Protein AF-A0A531J4Y0-F1 (afdb_monomer)

Solvent-accessible surface area (backbone atoms only — not comparable to full-atom values): 2795 Å² total; per-residue (Å²): 137,85,88,77,81,80,80,87,80,67,68,55,97,84,75,59,62,60,80,76,93,71,83,63,54,68,59,52,48,46,72,75,48,44,80,82,73,110

Radius of gyration: 14.72 Å; Cα contacts (8 Å, |Δi|>4): 12; chains: 1; bounding box: 36×23×34 Å

pLDDT: mean 79.32, std 13.25, range [55.28, 94.88]

Secondary structure (DSSP, 8-state):
-PPPPPPP-PPPTTS-------SSHHHHHHHHHTTTT-

Structure (mmCIF, N/CA/C/O backbone):
data_AF-A0A531J4Y0-F1
#
_entry.id   AF-A0A531J4Y0-F1
#
loop_
_atom_site.group_PDB
_atom_site.id
_atom_site.type_symbol
_atom_site.label_atom_id
_atom_site.label_alt_id
_atom_site.label_comp_id
_atom_site.label_asym_id
_atom_site.label_entity_id
_atom_site.label_seq_id
_atom_site.pdbx_PDB_ins_code
_atom_site.Cartn_x
_atom_site.Cartn_y
_atom_site.Cartn_z
_atom_site.occupancy
_atom_site.B_iso_or_equiv
_atom_site.auth_seq_id
_atom_site.auth_comp_id
_atom_site.auth_asym_id
_atom_site.auth_atom_id
_atom_site.pdbx_PDB_model_num
ATOM 1 N N . PHE A 1 1 ? -20.020 -13.183 -0.852 1.00 74.75 1 PHE A N 1
ATOM 2 C CA . PHE A 1 1 ? -18.874 -12.398 -0.351 1.00 74.75 1 PHE A CA 1
ATOM 3 C C . PHE A 1 1 ? -19.209 -11.853 1.023 1.00 74.75 1 PHE A C 1
ATOM 5 O O . PHE A 1 1 ? -20.258 -11.240 1.172 1.00 74.75 1 PHE A O 1
ATOM 12 N N . VAL A 1 2 ? -18.363 -12.103 2.020 1.00 84.94 2 VAL A N 1
ATOM 13 C CA . VAL A 1 2 ? -18.535 -11.541 3.367 1.00 84.94 2 VAL A CA 1
ATOM 14 C C . VAL A 1 2 ? -17.716 -10.258 3.452 1.00 84.94 2 VAL A C 1
ATOM 16 O O . VAL A 1 2 ? -16.596 -10.201 2.949 1.00 84.94 2 VAL A O 1
ATOM 19 N N . ARG A 1 3 ? -18.290 -9.207 4.041 1.00 89.12 3 ARG A N 1
ATOM 20 C CA . ARG A 1 3 ? -17.582 -7.945 4.268 1.00 89.12 3 ARG A CA 1
ATOM 21 C C . ARG A 1 3 ? -16.791 -8.053 5.562 1.00 89.12 3 ARG A C 1
ATOM 23 O O . AR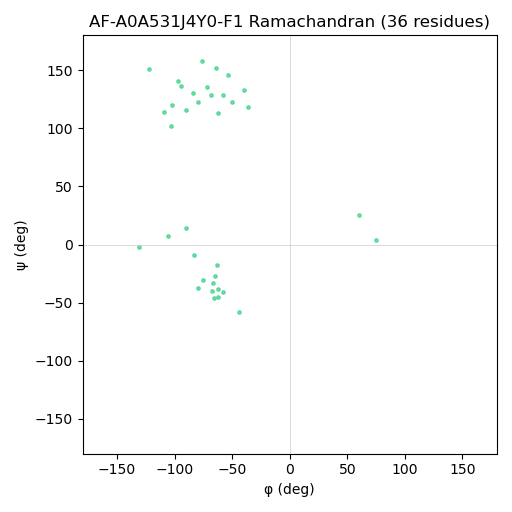G A 1 3 ? -17.347 -8.414 6.595 1.00 89.12 3 ARG A O 1
ATOM 30 N N . PHE A 1 4 ? -15.518 -7.690 5.502 1.00 87.31 4 PHE A N 1
ATOM 31 C CA . PHE A 1 4 ? -14.659 -7.612 6.674 1.00 87.31 4 PHE A CA 1
ATOM 32 C C . PHE A 1 4 ? -14.599 -6.171 7.168 1.00 87.31 4 PHE A C 1
ATOM 34 O O . PHE A 1 4 ? -14.557 -5.227 6.375 1.00 87.31 4 PHE A O 1
ATOM 41 N N . ARG A 1 5 ? -14.609 -5.997 8.489 1.00 88.19 5 ARG A N 1
ATOM 42 C CA . ARG A 1 5 ? -14.313 -4.700 9.095 1.00 88.19 5 ARG A CA 1
ATOM 43 C C . ARG A 1 5 ? -12.808 -4.427 8.925 1.00 88.19 5 ARG A C 1
ATOM 45 O O . ARG A 1 5 ? -12.029 -5.347 9.170 1.00 88.19 5 ARG A O 1
ATOM 52 N N . PRO A 1 6 ? -12.396 -3.211 8.526 1.00 83.44 6 PRO A N 1
ATOM 53 C CA . PRO A 1 6 ? -10.982 -2.855 8.435 1.00 83.44 6 PRO A CA 1
ATOM 54 C C . PRO A 1 6 ? -10.224 -3.121 9.750 1.00 83.44 6 PRO A C 1
ATOM 56 O O . PRO A 1 6 ? -10.818 -2.961 10.825 1.00 83.44 6 PRO A O 1
ATOM 59 N N . PRO A 1 7 ? -8.937 -3.518 9.687 1.00 82.50 7 PRO A N 1
ATOM 60 C CA . PRO A 1 7 ? -8.117 -3.697 10.880 1.00 82.50 7 PRO A CA 1
ATOM 61 C C . PRO A 1 7 ? -7.927 -2.358 11.604 1.00 82.50 7 PRO A C 1
ATOM 63 O O . PRO A 1 7 ? -7.954 -1.296 10.982 1.00 82.50 7 PRO A O 1
ATOM 66 N N . LYS A 1 8 ? -7.737 -2.401 12.926 1.00 78.25 8 LYS A N 1
ATOM 67 C CA . LYS A 1 8 ? -7.373 -1.210 13.702 1.00 78.25 8 LYS A CA 1
ATOM 68 C C . LYS A 1 8 ? -5.951 -0.796 13.320 1.00 78.25 8 LYS A C 1
ATOM 70 O O . LYS A 1 8 ? -5.057 -1.636 13.318 1.00 78.25 8 LYS A O 1
ATOM 75 N N . LEU A 1 9 ? -5.762 0.474 12.970 1.00 73.75 9 LEU A N 1
ATOM 76 C CA . LEU A 1 9 ? -4.439 1.032 12.708 1.00 73.75 9 LEU A CA 1
ATOM 77 C C . LEU A 1 9 ? -3.881 1.586 14.019 1.00 73.75 9 LEU A C 1
ATOM 79 O O . LEU A 1 9 ? -4.425 2.553 14.551 1.00 73.75 9 LEU A O 1
ATOM 83 N N . GLU A 1 10 ? -2.793 1.003 14.507 1.00 66.75 10 GLU A N 1
ATOM 84 C CA . GLU A 1 10 ? -2.035 1.557 15.628 1.00 66.75 10 GLU A CA 1
ATOM 85 C C . GLU A 1 10 ? -1.144 2.697 15.100 1.00 66.75 10 GLU A C 1
ATOM 87 O O . GLU A 1 10 ? -0.357 2.511 14.168 1.00 66.75 10 GLU A O 1
ATOM 92 N N . ARG A 1 11 ? -1.304 3.905 15.651 1.00 63.97 11 ARG A N 1
ATOM 93 C CA . ARG A 1 11 ? -0.486 5.084 15.321 1.00 63.97 11 ARG A CA 1
ATOM 94 C C . ARG A 1 11 ? 0.541 5.293 16.432 1.00 63.97 11 ARG A C 1
ATOM 96 O O . ARG A 1 11 ? 0.143 5.513 17.572 1.00 63.97 11 ARG A O 1
ATOM 103 N N . THR A 1 12 ? 1.833 5.246 16.112 1.00 59.72 12 THR A N 1
ATOM 104 C CA . THR A 1 12 ? 2.887 5.716 17.026 1.00 59.72 12 THR A CA 1
ATOM 105 C C . THR A 1 12 ? 2.935 7.249 17.033 1.00 59.72 12 THR A C 1
ATOM 107 O O . THR A 1 12 ? 2.429 7.904 16.116 1.00 59.72 12 THR A O 1
ATOM 110 N N . ALA A 1 13 ? 3.492 7.831 18.099 1.00 58.78 13 ALA A N 1
ATOM 111 C CA . ALA A 1 13 ? 3.470 9.271 18.363 1.00 58.78 13 ALA A CA 1
ATOM 112 C C . ALA A 1 13 ? 4.211 10.118 17.304 1.00 58.78 13 ALA A C 1
ATOM 114 O O . ALA A 1 13 ? 3.942 11.311 17.192 1.00 58.78 13 ALA A O 1
ATOM 115 N N . GLU A 1 14 ? 5.080 9.517 16.484 1.00 59.81 14 GLU A N 1
ATOM 116 C CA . GLU A 1 14 ? 5.873 10.204 15.453 1.00 59.81 14 GLU A CA 1
ATOM 117 C C . GLU A 1 14 ? 5.200 10.297 14.065 1.00 59.81 14 GLU A C 1
ATOM 119 O O . GLU A 1 14 ? 5.848 10.628 13.075 1.00 59.81 14 GLU A O 1
ATOM 12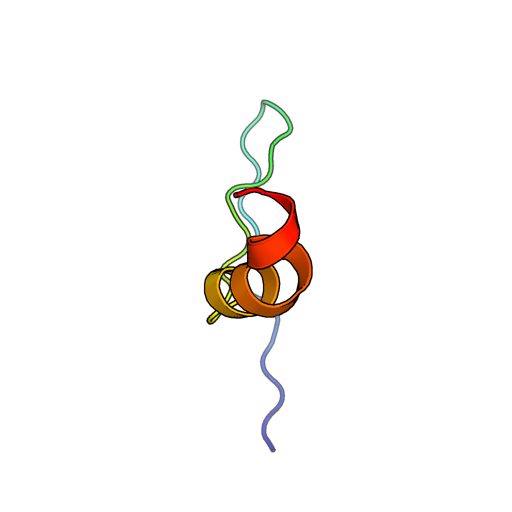4 N N . GLY A 1 15 ? 3.894 10.034 13.954 1.00 56.66 15 GLY A N 1
ATOM 125 C CA . GLY A 1 15 ? 3.118 10.400 12.758 1.00 56.66 15 GLY A CA 1
ATOM 126 C C . GLY A 1 15 ? 3.337 9.537 11.509 1.00 56.66 15 GLY A C 1
ATOM 127 O O . GLY A 1 15 ? 2.708 9.799 10.484 1.00 56.66 15 GLY A O 1
ATOM 128 N N . VAL A 1 16 ? 4.136 8.470 11.583 1.00 56.06 16 VAL A N 1
AT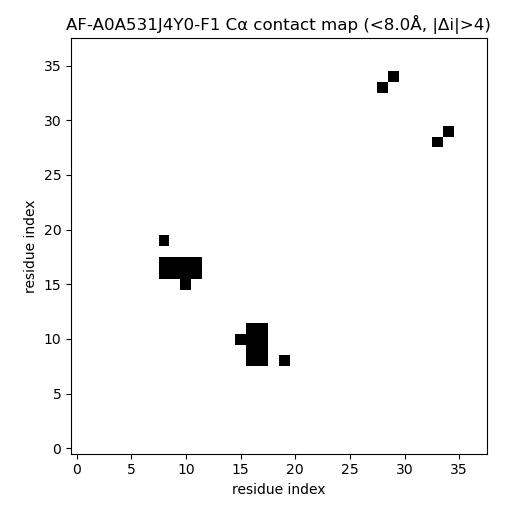OM 129 C CA . VAL A 1 16 ? 4.205 7.452 10.527 1.00 56.06 16 VAL A CA 1
ATOM 130 C C . VAL A 1 16 ? 3.418 6.234 10.988 1.00 56.06 16 VAL A C 1
ATOM 132 O O . VAL A 1 16 ? 3.859 5.443 11.815 1.00 56.06 16 VAL A O 1
ATOM 135 N N . THR A 1 17 ? 2.201 6.109 10.462 1.00 55.28 17 THR A N 1
ATOM 136 C CA . THR A 1 17 ? 1.364 4.917 10.607 1.00 55.28 17 THR A CA 1
ATOM 137 C C . THR A 1 17 ? 2.171 3.680 10.233 1.00 55.28 17 THR A C 1
ATOM 139 O O . THR A 1 17 ? 2.655 3.607 9.101 1.00 55.28 17 THR A O 1
ATOM 142 N N . LEU A 1 18 ? 2.284 2.725 11.165 1.00 59.22 18 LEU A N 1
ATOM 143 C CA . LEU A 1 18 ? 2.781 1.376 10.897 1.00 59.22 18 LEU A CA 1
ATOM 144 C C . LEU A 1 18 ? 2.237 0.891 9.548 1.00 59.22 18 LEU A C 1
ATOM 146 O O . LEU A 1 18 ? 1.042 1.040 9.277 1.00 59.22 18 LEU A O 1
ATOM 150 N N . SER A 1 19 ? 3.124 0.334 8.724 1.00 64.81 19 SER A N 1
ATOM 151 C CA . SER A 1 19 ? 2.834 -0.204 7.397 1.00 64.81 19 SER A CA 1
ATOM 152 C C . SER A 1 19 ? 1.461 -0.871 7.348 1.00 64.81 19 SER A C 1
ATOM 154 O O . SER A 1 19 ? 1.208 -1.840 8.067 1.00 64.81 19 SER A O 1
ATOM 156 N N . LEU A 1 20 ? 0.563 -0.350 6.504 1.00 71.38 20 LEU A N 1
ATOM 157 C CA . LEU A 1 20 ? -0.753 -0.954 6.324 1.00 71.38 20 LEU A CA 1
ATOM 158 C C . LEU A 1 20 ? -0.556 -2.413 5.872 1.00 71.38 20 LEU A C 1
ATOM 160 O O . LEU A 1 20 ? 0.188 -2.634 4.905 1.00 71.38 20 LEU A O 1
ATOM 164 N N . PRO A 1 21 ? -1.202 -3.401 6.525 1.00 78.69 21 PRO A N 1
ATOM 165 C CA . PRO A 1 21 ? -1.104 -4.786 6.099 1.00 78.69 21 PRO A CA 1
ATOM 166 C C . PRO A 1 21 ? -1.681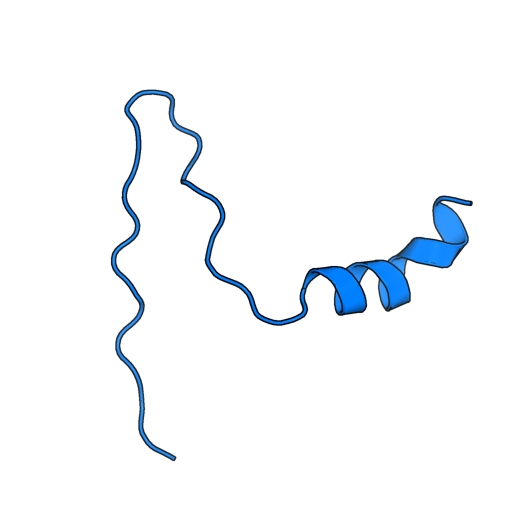 -4.900 4.689 1.00 78.69 21 PRO A C 1
ATOM 168 O O . PRO A 1 21 ? -2.872 -4.680 4.464 1.00 78.69 21 PRO A O 1
ATOM 171 N N . HIS A 1 22 ? -0.813 -5.211 3.734 1.00 83.94 22 HIS A N 1
ATOM 172 C CA . HIS A 1 22 ? -1.156 -5.350 2.329 1.00 83.94 22 HIS A CA 1
ATOM 173 C C . HIS A 1 22 ? -0.776 -6.738 1.835 1.00 83.94 22 HIS A C 1
ATOM 175 O O . HIS A 1 22 ? 0.163 -7.363 2.324 1.00 83.94 22 HIS A O 1
ATOM 181 N N . ILE A 1 23 ? -1.515 -7.222 0.842 1.00 90.56 23 ILE A N 1
ATOM 182 C CA . ILE A 1 23 ? -1.248 -8.508 0.208 1.00 90.56 23 ILE A CA 1
ATOM 183 C C . ILE A 1 23 ? -0.731 -8.218 -1.193 1.00 90.56 23 ILE A C 1
ATOM 185 O O . ILE A 1 23 ? -1.478 -7.713 -2.031 1.00 90.56 23 ILE A O 1
ATOM 189 N N . ARG A 1 24 ? 0.536 -8.564 -1.445 1.00 90.94 24 ARG A N 1
ATOM 190 C CA . ARG A 1 24 ? 1.182 -8.499 -2.766 1.00 90.94 24 ARG A CA 1
ATOM 191 C C . ARG A 1 24 ? 1.236 -7.104 -3.404 1.00 90.94 24 ARG A C 1
ATOM 193 O O . ARG A 1 24 ? 1.305 -6.997 -4.630 1.00 90.94 24 ARG A O 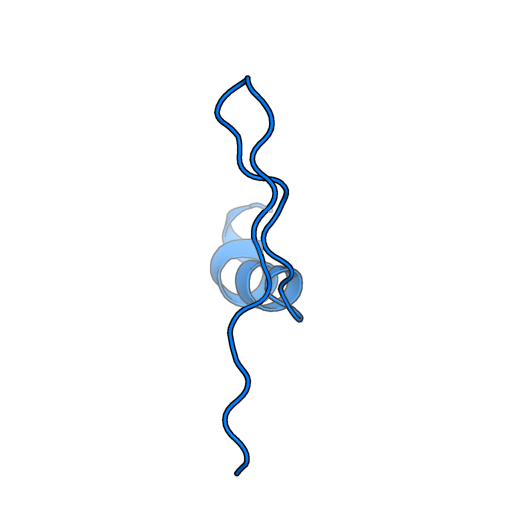1
ATOM 200 N N . LEU A 1 25 ? 1.204 -6.040 -2.602 1.00 90.56 25 LEU A N 1
ATOM 201 C CA . LEU A 1 25 ? 1.436 -4.681 -3.107 1.00 90.56 25 LEU A CA 1
ATOM 202 C C . LEU A 1 25 ? 2.849 -4.560 -3.683 1.00 90.56 25 LEU A C 1
ATOM 204 O O . LEU A 1 25 ? 3.027 -3.971 -4.739 1.00 90.56 25 LEU A O 1
ATOM 208 N N . ASP A 1 26 ? 3.814 -5.200 -3.027 1.00 89.62 26 ASP A N 1
ATOM 209 C CA . ASP A 1 26 ? 5.181 -5.441 -3.487 1.00 89.62 26 ASP A CA 1
ATOM 210 C C . ASP A 1 26 ? 5.226 -5.892 -4.955 1.00 89.62 26 ASP A C 1
ATOM 212 O O . ASP A 1 26 ? 5.793 -5.219 -5.813 1.00 89.62 26 ASP A O 1
ATOM 216 N N . ARG A 1 27 ? 4.546 -6.992 -5.280 1.00 93.00 27 ARG A N 1
ATOM 217 C CA . ARG A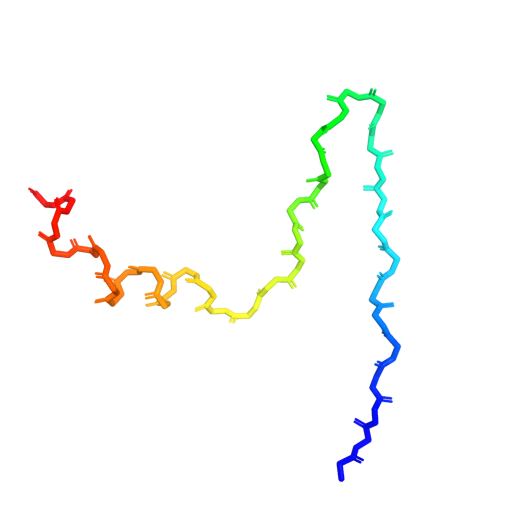 1 27 ? 4.493 -7.524 -6.639 1.00 93.00 27 ARG A CA 1
ATOM 218 C C . ARG A 1 27 ? 3.756 -6.610 -7.615 1.00 93.00 27 ARG A C 1
ATOM 220 O O . ARG A 1 27 ? 4.104 -6.598 -8.793 1.00 93.00 27 ARG A O 1
ATOM 227 N N . ALA A 1 28 ? 2.741 -5.881 -7.156 1.00 94.00 28 ALA A N 1
ATOM 228 C CA . ALA A 1 28 ? 2.045 -4.909 -7.994 1.00 94.00 28 ALA A CA 1
ATOM 229 C C . ALA A 1 28 ? 2.977 -3.747 -8.367 1.00 94.00 28 ALA A C 1
ATOM 231 O O . ALA A 1 28 ? 3.075 -3.397 -9.538 1.00 94.00 28 ALA A O 1
ATOM 232 N N . LEU A 1 29 ? 3.718 -3.210 -7.396 1.00 92.94 29 LEU A N 1
ATOM 233 C CA . LEU A 1 29 ? 4.713 -2.167 -7.627 1.00 92.94 29 LEU A CA 1
ATOM 234 C C . LEU A 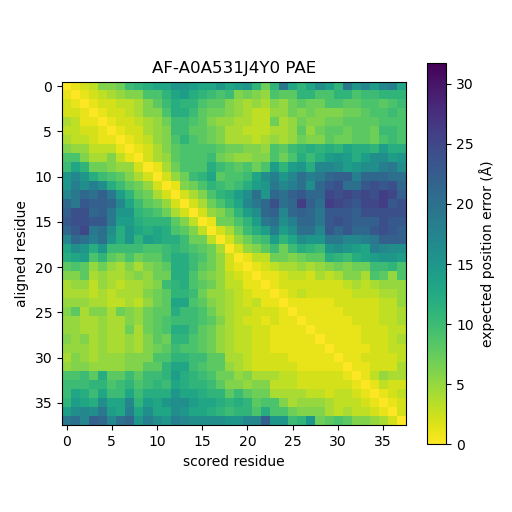1 29 ? 5.829 -2.667 -8.547 1.00 92.94 29 LEU A C 1
ATOM 236 O O . LEU A 1 29 ? 6.142 -2.004 -9.528 1.00 92.94 29 LEU A O 1
ATOM 240 N N . GLN A 1 30 ? 6.353 -3.872 -8.322 1.00 93.94 30 GLN A N 1
ATOM 241 C CA . GLN A 1 30 ? 7.367 -4.455 -9.204 1.00 93.94 30 GLN A CA 1
ATOM 242 C C . GLN A 1 30 ? 6.884 -4.565 -10.659 1.00 93.94 30 GLN A C 1
ATOM 244 O O . GLN A 1 30 ? 7.645 -4.287 -11.578 1.00 93.94 30 GLN A O 1
ATOM 249 N N . PHE A 1 31 ? 5.627 -4.954 -10.885 1.00 93.31 31 PHE A N 1
ATOM 250 C CA . PHE A 1 31 ? 5.061 -5.016 -12.234 1.00 93.31 31 PHE A CA 1
ATOM 251 C C . PHE A 1 31 ? 4.894 -3.628 -12.867 1.00 93.31 31 PHE A C 1
ATOM 253 O O . PHE A 1 31 ? 5.141 -3.468 -14.056 1.00 93.31 31 PHE A O 1
ATOM 260 N N . LEU A 1 32 ? 4.461 -2.638 -12.083 1.00 94.69 32 LEU A N 1
ATOM 261 C CA . LEU A 1 32 ? 4.130 -1.308 -12.594 1.00 94.69 32 LEU A CA 1
ATOM 262 C C . LEU A 1 32 ? 5.356 -0.422 -12.831 1.00 94.69 32 LEU A C 1
ATOM 264 O O . LEU A 1 32 ? 5.355 0.360 -13.774 1.00 94.69 32 LEU A O 1
ATOM 268 N N . ILE A 1 33 ? 6.366 -0.501 -11.962 1.00 94.88 33 ILE A N 1
ATOM 269 C CA . ILE A 1 33 ? 7.513 0.423 -11.974 1.00 94.88 33 ILE A CA 1
ATOM 270 C C . ILE A 1 33 ? 8.873 -0.277 -11.921 1.00 94.88 33 ILE A C 1
ATOM 272 O O . ILE A 1 33 ? 9.896 0.396 -11.972 1.00 94.88 33 ILE A O 1
ATOM 276 N N . GLY A 1 34 ? 8.916 -1.607 -11.827 1.00 90.94 34 GLY A N 1
ATOM 277 C CA . GLY A 1 34 ? 10.168 -2.344 -11.643 1.00 90.94 34 GLY A CA 1
ATOM 278 C C . GLY A 1 34 ? 11.144 -2.248 -12.815 1.00 90.94 34 GLY A C 1
ATOM 279 O O . GLY A 1 34 ? 12.343 -2.333 -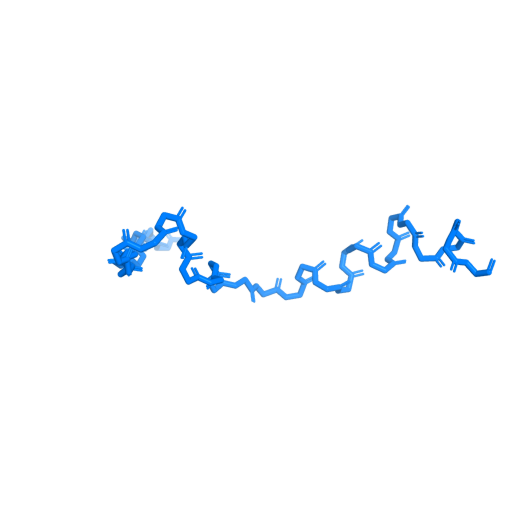12.590 1.00 90.94 34 GLY A O 1
ATOM 280 N N . ASP A 1 35 ? 10.648 -2.037 -14.035 1.00 89.38 35 ASP A N 1
ATOM 281 C CA . ASP A 1 35 ? 11.479 -1.855 -15.236 1.00 89.38 35 ASP A CA 1
ATOM 282 C C . ASP A 1 35 ? 12.140 -0.464 -15.284 1.00 89.38 35 AS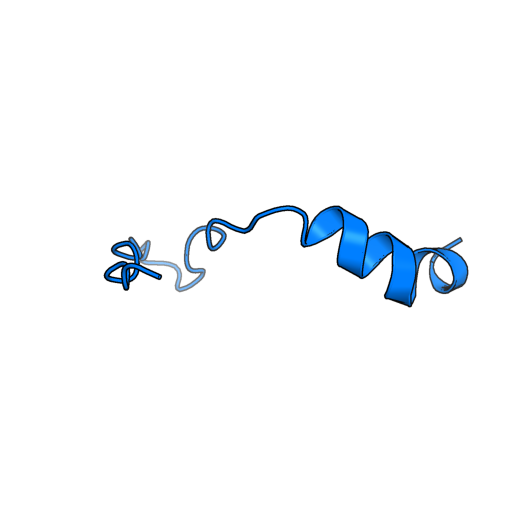P A C 1
ATOM 284 O O . ASP A 1 35 ? 13.256 -0.306 -15.763 1.00 89.38 35 ASP A O 1
ATOM 288 N N . HIS A 1 36 ? 11.486 0.549 -14.707 1.00 87.19 36 HIS A N 1
ATOM 289 C CA . HIS A 1 36 ? 11.970 1.935 -14.687 1.00 87.19 36 HIS A CA 1
ATOM 290 C C . HIS A 1 36 ? 12.979 2.233 -13.571 1.00 87.19 36 HIS A C 1
ATOM 292 O O . HIS A 1 36 ? 13.539 3.327 -13.526 1.00 87.19 36 HIS A O 1
ATOM 298 N N . LEU A 1 37 ? 13.164 1.294 -12.646 1.00 82.62 37 LEU A N 1
ATOM 299 C CA . LEU A 1 37 ? 14.060 1.417 -11.495 1.00 82.62 37 LEU A CA 1
ATOM 300 C C . LEU A 1 37 ? 15.345 0.581 -11.658 1.00 82.62 37 LEU A C 1
ATOM 302 O O . LEU A 1 37 ? 16.094 0.456 -10.688 1.00 82.62 37 LEU A O 1
ATOM 306 N N . ALA A 1 38 ? 15.556 -0.012 -12.841 1.00 68.12 38 ALA A N 1
ATOM 307 C CA . ALA A 1 38 ? 16.690 -0.873 -13.184 1.00 68.12 38 ALA A CA 1
ATOM 308 C C . ALA A 1 38 ? 17.934 -0.092 -13.636 1.00 68.12 38 ALA A C 1
ATOM 310 O O . ALA A 1 38 ? 17.778 0.976 -14.273 1.00 68.12 38 ALA A O 1
#

Mean predicted aligned error: 8.52 Å

Foldseek 3Di:
DDDDDQDDFDDDPPGDTDPRDDDCVVVVCCVPCVVVVD

Sequence (38 aa):
FVRFRPPKLERTAEGVTLSLPHIRLDRALQFLIGDHLA